Protein AF-A0A923HVI0-F1 (afdb_monomer_lite)

Structure (mmCIF, N/CA/C/O backbone):
data_AF-A0A923HVI0-F1
#
_entry.id   AF-A0A923HVI0-F1
#
loop_
_atom_site.group_PDB
_atom_site.id
_atom_site.type_symbol
_atom_site.label_atom_id
_atom_site.label_alt_id
_atom_site.label_comp_id
_atom_site.label_asym_id
_atom_site.label_entity_id
_atom_site.label_seq_id
_atom_site.pdbx_PDB_ins_code
_atom_site.Cartn_x
_atom_site.Cartn_y
_atom_site.Cartn_z
_atom_site.occupancy
_atom_site.B_iso_or_equiv
_atom_site.auth_seq_id
_atom_site.auth_comp_id
_atom_site.auth_asym_id
_atom_site.auth_atom_id
_atom_site.pdbx_PDB_model_num
ATOM 1 N N . VAL A 1 1 ? 16.490 4.027 -24.284 1.00 53.09 1 VAL A N 1
ATOM 2 C CA . VAL A 1 1 ? 17.009 4.341 -22.932 1.00 53.09 1 VAL A CA 1
ATOM 3 C C . VAL A 1 1 ? 16.233 3.463 -21.975 1.00 53.09 1 VAL A C 1
ATOM 5 O O . VAL A 1 1 ? 15.019 3.438 -22.107 1.00 53.09 1 VAL A O 1
ATOM 8 N N . ALA A 1 2 ? 16.907 2.680 -21.133 1.00 55.47 2 ALA A N 1
ATOM 9 C CA . ALA A 1 2 ? 16.232 1.904 -20.094 1.00 55.47 2 ALA A CA 1
ATOM 10 C C . ALA A 1 2 ? 15.848 2.844 -18.945 1.00 55.47 2 ALA A C 1
ATOM 12 O O . ALA A 1 2 ? 16.619 3.753 -18.632 1.00 55.47 2 ALA A O 1
ATOM 13 N N . GLU A 1 3 ? 14.680 2.649 -18.335 1.00 56.34 3 GLU A N 1
ATOM 14 C CA . GLU A 1 3 ? 14.342 3.377 -17.111 1.00 56.34 3 GLU A CA 1
ATOM 15 C C . GLU A 1 3 ? 15.329 3.036 -15.984 1.00 56.34 3 GLU A C 1
ATOM 17 O O . GLU A 1 3 ? 15.595 1.869 -15.705 1.00 56.34 3 GLU A O 1
ATOM 22 N N . THR A 1 4 ? 15.853 4.074 -15.328 1.00 60.28 4 THR A N 1
ATOM 23 C CA . THR A 1 4 ? 16.624 4.009 -14.071 1.00 60.28 4 THR A CA 1
ATOM 24 C C . THR A 1 4 ? 15.815 4.544 -12.887 1.00 60.28 4 THR A C 1
ATOM 26 O O . THR A 1 4 ? 16.390 4.989 -11.895 1.00 60.28 4 THR A O 1
ATOM 29 N N . ALA A 1 5 ? 14.484 4.576 -13.004 1.00 66.56 5 ALA A N 1
ATOM 30 C CA . ALA A 1 5 ? 13.615 5.005 -11.919 1.00 66.56 5 ALA A CA 1
ATOM 31 C C . ALA A 1 5 ? 13.779 4.043 -10.734 1.00 66.56 5 ALA A C 1
ATOM 33 O O . ALA A 1 5 ? 13.638 2.835 -10.881 1.00 66.56 5 ALA A O 1
ATOM 34 N N . THR A 1 6 ? 14.137 4.590 -9.578 1.00 71.31 6 THR A N 1
ATOM 35 C CA . THR A 1 6 ? 14.218 3.859 -8.311 1.00 71.31 6 THR A CA 1
ATOM 36 C C . THR A 1 6 ? 12.901 3.978 -7.563 1.00 71.31 6 THR A C 1
ATOM 38 O O . THR A 1 6 ? 12.176 4.948 -7.781 1.00 71.31 6 THR A O 1
ATOM 41 N N . ALA A 1 7 ? 12.658 3.081 -6.606 1.00 82.19 7 ALA A N 1
ATOM 42 C CA . ALA A 1 7 ? 11.521 3.148 -5.693 1.00 82.19 7 ALA A CA 1
ATOM 43 C C . ALA A 1 7 ? 11.191 4.585 -5.227 1.00 82.19 7 ALA A C 1
ATOM 45 O O . ALA A 1 7 ? 11.957 5.210 -4.486 1.00 82.19 7 ALA A O 1
ATOM 46 N N . THR A 1 8 ? 10.040 5.109 -5.652 1.00 86.12 8 THR A N 1
ATOM 47 C CA . THR A 1 8 ? 9.562 6.447 -5.280 1.00 86.12 8 THR A CA 1
ATOM 48 C C . THR A 1 8 ? 8.614 6.356 -4.097 1.00 86.12 8 THR A C 1
ATOM 50 O O . THR A 1 8 ? 7.679 5.559 -4.114 1.00 86.12 8 THR A O 1
ATOM 53 N N . ALA A 1 9 ? 8.847 7.169 -3.064 1.00 89.69 9 ALA A N 1
ATOM 54 C CA . ALA A 1 9 ? 7.971 7.244 -1.901 1.00 89.69 9 ALA A CA 1
ATOM 55 C C . ALA A 1 9 ? 6.752 8.130 -2.180 1.00 89.69 9 ALA A C 1
ATOM 57 O O . ALA A 1 9 ? 6.883 9.293 -2.564 1.00 89.69 9 ALA A O 1
ATOM 58 N N . ASN A 1 10 ? 5.568 7.588 -1.918 1.00 91.56 10 ASN A N 1
ATOM 59 C CA . ASN A 1 10 ? 4.280 8.233 -2.110 1.00 91.56 10 ASN A CA 1
ATOM 60 C C . ASN A 1 10 ? 3.332 7.868 -0.960 1.00 91.56 10 ASN A C 1
ATOM 62 O O . ASN A 1 10 ? 3.620 7.029 -0.105 1.00 91.56 10 ASN A O 1
ATOM 66 N N . SER A 1 11 ? 2.180 8.524 -0.913 1.00 91.12 11 SER A N 1
ATOM 67 C CA . SER A 1 11 ? 1.145 8.219 0.066 1.00 91.12 11 SER A CA 1
ATOM 68 C C . SER A 1 11 ? -0.240 8.383 -0.539 1.00 91.12 11 SER A C 1
ATOM 70 O O . SER A 1 11 ? -0.427 9.098 -1.524 1.00 91.12 11 SER A O 1
ATOM 72 N N . PHE A 1 12 ? -1.208 7.678 0.035 1.00 89.31 12 PHE A N 1
ATOM 73 C CA . PHE A 1 12 ? -2.624 7.829 -0.278 1.00 89.31 12 PHE A CA 1
ATOM 74 C C . PHE A 1 12 ? -3.430 7.896 1.012 1.00 89.31 12 PHE A C 1
ATOM 76 O O . PHE A 1 12 ? -3.005 7.397 2.052 1.00 89.31 12 PHE A O 1
ATOM 83 N N . THR A 1 13 ? -4.590 8.536 0.959 1.00 88.88 13 THR A N 1
ATOM 84 C CA . THR A 1 13 ? -5.508 8.626 2.092 1.00 88.88 13 THR A CA 1
ATOM 85 C C . THR A 1 13 ? -6.644 7.633 1.919 1.00 88.88 13 THR A C 1
ATOM 87 O O . THR A 1 13 ? -7.288 7.575 0.873 1.00 88.88 13 THR A O 1
ATOM 90 N N . VAL A 1 14 ? -6.912 6.864 2.968 1.00 87.12 14 VAL A N 1
ATOM 91 C CA . VAL A 1 14 ? -8.116 6.044 3.096 1.00 87.12 14 VAL A CA 1
ATOM 92 C C . VAL A 1 14 ? -8.970 6.615 4.213 1.00 87.12 14 VAL A C 1
ATOM 94 O O . VAL A 1 14 ? -8.473 6.906 5.294 1.00 87.12 14 VAL A O 1
ATOM 97 N N . SER A 1 15 ? -10.260 6.808 3.960 1.00 81.88 15 SER A N 1
ATOM 98 C CA . SER A 1 15 ? -11.191 7.308 4.969 1.00 81.88 15 SER A CA 1
ATOM 99 C C . SER A 1 15 ? -12.313 6.301 5.155 1.00 81.88 15 SER A C 1
ATOM 101 O O . SER A 1 15 ? -12.963 5.907 4.190 1.00 81.88 15 SER A O 1
ATOM 103 N N . ALA A 1 16 ? -12.496 5.882 6.403 1.00 81.44 16 ALA A N 1
ATOM 104 C CA . ALA A 1 16 ? -13.493 4.917 6.838 1.00 81.44 16 ALA A CA 1
ATOM 105 C C . ALA A 1 16 ? -14.205 5.528 8.061 1.00 81.44 16 ALA A C 1
ATOM 107 O O . ALA A 1 16 ? -13.647 5.498 9.162 1.00 81.44 16 ALA A O 1
ATOM 108 N N . PRO A 1 17 ? -15.359 6.201 7.871 1.00 74.31 17 PRO A N 1
ATOM 109 C CA . PRO A 1 17 ? -16.016 6.978 8.923 1.00 74.31 17 PRO A CA 1
ATOM 110 C C . PRO A 1 17 ? -16.441 6.170 10.151 1.00 74.31 17 PRO A C 1
ATOM 112 O O . PRO A 1 17 ? -16.511 6.734 11.241 1.00 74.31 17 PRO A O 1
ATOM 115 N N . ALA A 1 18 ? -16.733 4.878 9.991 1.00 76.44 18 ALA A N 1
ATOM 116 C CA . ALA A 1 18 ? -17.092 3.995 11.096 1.00 76.44 18 ALA A CA 1
ATOM 117 C C . ALA A 1 18 ? -15.915 3.115 11.568 1.00 76.44 18 ALA A C 1
ATOM 119 O O . ALA A 1 18 ? -16.037 2.389 12.556 1.00 76.44 18 ALA A O 1
ATOM 120 N N . GLY A 1 19 ? -14.739 3.291 10.961 1.00 78.62 19 GLY A N 1
ATOM 121 C CA . GLY A 1 19 ? -13.470 2.685 11.348 1.00 78.62 19 GLY A CA 1
ATOM 122 C C . GLY A 1 19 ? -12.931 1.794 10.238 1.00 78.62 19 GLY A C 1
ATOM 123 O O . GLY A 1 19 ? -13.679 1.135 9.534 1.00 78.62 19 GLY A O 1
ATOM 124 N N . LEU A 1 20 ? -11.616 1.751 10.053 1.00 85.56 20 LEU A N 1
ATOM 125 C CA . LEU A 1 20 ? -11.019 0.935 8.997 1.00 85.56 20 LEU A CA 1
ATOM 126 C C . LEU A 1 20 ? -10.905 -0.532 9.445 1.00 85.56 20 LEU A C 1
ATOM 128 O O . LEU A 1 20 ? -10.221 -0.804 10.426 1.00 85.56 20 LEU A O 1
ATOM 132 N N . ALA A 1 21 ? -11.511 -1.482 8.727 1.00 87.75 21 ALA A N 1
ATOM 133 C CA . ALA A 1 21 ? -11.356 -2.915 9.008 1.00 87.75 21 ALA A CA 1
ATOM 134 C C . ALA A 1 21 ? -10.179 -3.525 8.235 1.00 87.75 21 ALA A C 1
ATOM 136 O O . ALA A 1 21 ? -9.285 -4.154 8.814 1.00 87.75 21 ALA A O 1
ATOM 137 N N . SER A 1 22 ? -10.159 -3.323 6.918 1.00 89.75 22 SER A N 1
ATOM 138 C CA . SER A 1 22 ? -9.083 -3.769 6.033 1.00 89.75 22 SER A CA 1
ATOM 139 C C . SER A 1 22 ? -9.030 -2.927 4.763 1.00 89.75 22 SER A C 1
ATOM 141 O O . SER A 1 22 ? -9.978 -2.230 4.408 1.00 89.75 22 SER A O 1
ATOM 143 N N . ILE A 1 23 ? -7.903 -2.995 4.063 1.00 90.50 23 ILE A N 1
ATOM 144 C CA . ILE A 1 23 ? -7.773 -2.508 2.695 1.00 90.50 23 ILE A CA 1
ATOM 145 C C . ILE A 1 23 ? -7.319 -3.652 1.805 1.00 90.50 23 ILE A C 1
ATOM 147 O O . ILE A 1 23 ? -6.528 -4.491 2.219 1.00 90.50 23 ILE A O 1
ATOM 151 N N . THR A 1 24 ? -7.783 -3.685 0.567 1.00 90.94 24 THR A N 1
ATOM 152 C CA . THR A 1 24 ? -7.249 -4.582 -0.455 1.00 90.94 24 THR A CA 1
ATOM 153 C C . THR A 1 24 ? -6.507 -3.752 -1.480 1.00 90.94 24 THR A C 1
ATOM 155 O O . THR A 1 24 ? -7.113 -2.918 -2.143 1.00 90.94 24 THR A O 1
ATOM 158 N N . VAL A 1 25 ? -5.202 -3.971 -1.614 1.00 90.25 25 VAL A N 1
ATOM 159 C CA . VAL A 1 25 ? -4.341 -3.233 -2.544 1.00 90.25 25 VAL A CA 1
ATOM 160 C C . VAL A 1 25 ? -3.754 -4.225 -3.539 1.00 90.25 25 VAL A C 1
ATOM 162 O O . VAL A 1 25 ? -3.083 -5.174 -3.144 1.00 90.25 25 VAL A O 1
ATOM 165 N N . GLY A 1 26 ? -4.047 -4.051 -4.829 1.00 86.06 26 GLY A N 1
ATOM 166 C CA . GLY A 1 26 ? -3.539 -4.931 -5.890 1.00 86.06 26 GLY A CA 1
ATOM 167 C C . GLY A 1 26 ? -3.923 -6.408 -5.722 1.00 86.06 26 GLY A C 1
ATOM 168 O O . GLY A 1 26 ? -3.183 -7.283 -6.154 1.00 86.06 26 GLY A O 1
ATOM 169 N N . GLY A 1 27 ? -5.045 -6.693 -5.050 1.00 85.25 27 GLY A N 1
ATOM 170 C CA . GLY A 1 27 ? -5.481 -8.054 -4.711 1.00 85.25 27 GLY A CA 1
ATOM 171 C C . GLY A 1 27 ? -4.949 -8.591 -3.376 1.00 85.25 27 GLY A C 1
ATOM 172 O O . GLY A 1 27 ? -5.423 -9.624 -2.909 1.00 85.25 27 GLY A O 1
ATOM 173 N N . THR A 1 28 ? -4.032 -7.882 -2.713 1.00 89.81 28 THR A N 1
ATOM 174 C CA . THR A 1 28 ? -3.542 -8.235 -1.374 1.00 89.81 28 THR A CA 1
ATOM 175 C C . THR A 1 28 ? -4.440 -7.620 -0.311 1.00 89.81 28 THR A C 1
ATOM 177 O O . THR A 1 28 ? -4.498 -6.398 -0.176 1.00 89.81 28 THR A O 1
ATOM 180 N N . ASN A 1 29 ? -5.121 -8.457 0.473 1.00 91.44 29 ASN A N 1
ATOM 181 C CA . ASN A 1 29 ? -5.895 -7.996 1.622 1.00 91.44 29 ASN A CA 1
ATOM 182 C C . ASN A 1 29 ? -4.971 -7.716 2.817 1.00 91.44 29 ASN A C 1
ATOM 184 O O . ASN A 1 29 ? -4.317 -8.618 3.343 1.00 91.44 29 ASN A O 1
ATOM 188 N N . VAL A 1 30 ? -4.970 -6.467 3.263 1.00 90.75 30 VAL A N 1
ATOM 189 C CA . VAL A 1 30 ? -4.216 -5.941 4.397 1.00 90.75 30 VAL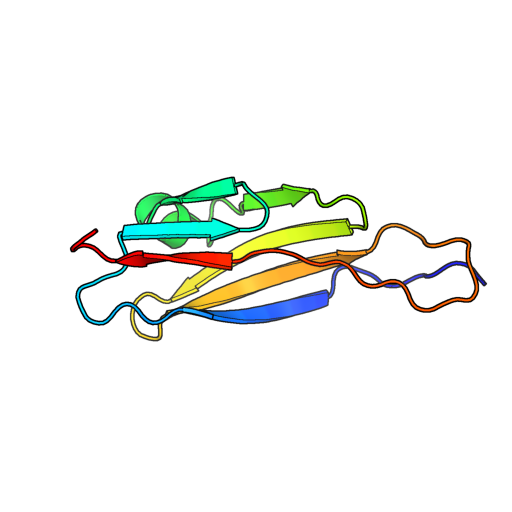 A CA 1
ATOM 190 C C . VAL A 1 30 ? -5.202 -5.519 5.481 1.00 90.75 30 VAL A C 1
ATOM 192 O O . VAL A 1 30 ? -5.969 -4.572 5.330 1.00 90.75 30 VAL A O 1
ATOM 195 N N . THR A 1 31 ? -5.200 -6.233 6.596 1.00 91.06 31 THR A N 1
ATOM 196 C CA . THR A 1 31 ? -6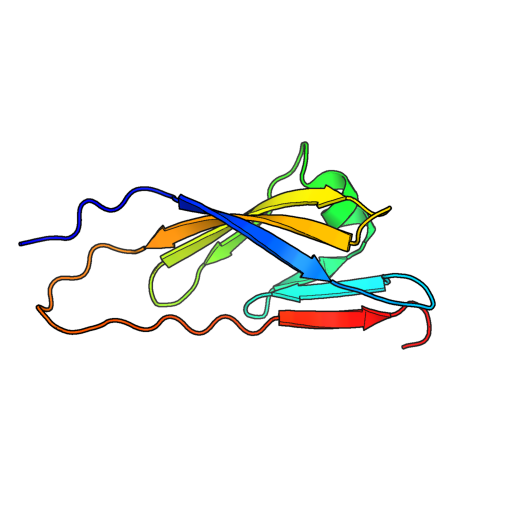.045 -5.924 7.759 1.00 91.06 31 THR A CA 1
ATOM 197 C C . THR A 1 31 ? -5.556 -4.681 8.501 1.00 91.06 31 THR A C 1
ATOM 199 O O . THR A 1 31 ? -4.390 -4.301 8.389 1.00 91.06 31 THR A O 1
ATOM 202 N N . LEU A 1 32 ? -6.407 -4.077 9.334 1.00 86.50 32 LEU A N 1
ATOM 203 C CA . LEU A 1 32 ? -6.004 -2.960 10.195 1.00 86.50 32 LEU A CA 1
ATOM 204 C C . LEU A 1 32 ? -4.784 -3.294 11.075 1.00 86.50 32 LEU A C 1
ATOM 206 O O . LEU A 1 32 ? -3.905 -2.457 11.266 1.00 86.50 32 LEU A O 1
ATOM 210 N N . ALA A 1 33 ? -4.700 -4.526 11.588 1.00 88.12 33 ALA A N 1
ATOM 211 C CA . ALA A 1 33 ? -3.560 -4.972 12.388 1.00 88.12 33 ALA A CA 1
ATOM 212 C C . ALA A 1 33 ? -2.257 -4.965 11.575 1.00 88.12 33 ALA A C 1
ATOM 214 O O . ALA A 1 33 ? -1.224 -4.508 12.060 1.00 88.12 33 ALA A O 1
ATOM 215 N N . GLN A 1 34 ? -2.321 -5.421 10.323 1.00 90.50 34 GLN A N 1
ATOM 216 C CA . GLN A 1 34 ? -1.193 -5.385 9.396 1.00 90.50 34 GLN A CA 1
ATOM 217 C C . GLN A 1 34 ? -0.825 -3.955 8.998 1.00 90.50 34 GLN A C 1
ATOM 219 O O . GLN A 1 34 ? 0.357 -3.633 8.973 1.00 90.50 34 GLN A O 1
ATOM 224 N N . LEU A 1 35 ? -1.815 -3.086 8.762 1.00 88.44 35 LEU A N 1
ATOM 225 C CA . LEU A 1 35 ? -1.592 -1.663 8.505 1.00 88.44 35 LEU A CA 1
ATOM 226 C C . LEU A 1 35 ? -0.834 -0.996 9.655 1.00 88.44 35 LEU A C 1
ATOM 228 O O . LEU A 1 35 ? 0.189 -0.354 9.432 1.00 88.44 35 LEU A O 1
ATOM 232 N N . ASN A 1 36 ? -1.280 -1.213 10.891 1.00 88.25 36 ASN A N 1
ATOM 233 C CA . ASN A 1 36 ? -0.597 -0.700 12.078 1.00 88.25 36 ASN A CA 1
ATOM 234 C C . ASN A 1 36 ? 0.810 -1.296 12.254 1.00 88.25 36 ASN A C 1
ATOM 236 O O . ASN A 1 36 ? 1.685 -0.645 12.822 1.00 88.25 36 ASN A O 1
ATOM 240 N N . ALA A 1 37 ? 1.044 -2.513 11.757 1.00 90.94 37 ALA A N 1
ATOM 241 C CA . ALA A 1 37 ? 2.348 -3.164 11.791 1.00 90.94 37 ALA A CA 1
ATOM 242 C C . ALA A 1 37 ? 3.296 -2.712 10.667 1.00 90.94 37 ALA A C 1
ATOM 244 O O . ALA A 1 37 ? 4.484 -3.009 10.760 1.00 90.94 37 ALA A O 1
ATOM 245 N N . LEU A 1 38 ? 2.836 -1.969 9.648 1.00 89.44 38 LEU A N 1
ATOM 246 C CA . LEU A 1 38 ? 3.652 -1.591 8.480 1.00 89.44 38 LEU A CA 1
ATOM 247 C C . LEU A 1 38 ? 4.962 -0.883 8.838 1.00 89.44 38 LEU A C 1
ATOM 249 O O . LEU A 1 38 ? 5.965 -1.094 8.162 1.00 89.44 38 LEU A O 1
ATOM 253 N N . GLY A 1 39 ? 4.973 -0.106 9.926 1.00 84.81 39 GLY A N 1
ATOM 254 C CA . GLY A 1 39 ? 6.178 0.582 10.398 1.00 84.81 39 GLY A CA 1
ATOM 255 C C . GLY A 1 39 ? 7.319 -0.355 10.821 1.00 84.81 39 GLY A C 1
ATOM 256 O O . GLY A 1 39 ? 8.466 0.078 10.866 1.00 84.81 39 GLY A O 1
ATOM 257 N N . GLY A 1 40 ? 7.027 -1.627 11.120 1.00 86.75 40 GLY A N 1
ATOM 258 C CA . GLY A 1 40 ? 8.028 -2.666 11.404 1.00 86.75 40 GLY A CA 1
ATOM 259 C C . GLY A 1 40 ? 7.956 -3.882 10.474 1.00 86.75 40 GLY A C 1
ATOM 260 O O . GLY A 1 40 ? 8.919 -4.635 10.365 1.00 86.75 40 GLY A O 1
ATOM 261 N N . THR A 1 41 ? 6.829 -4.092 9.799 1.00 90.62 41 THR A N 1
ATOM 262 C CA . THR A 1 41 ? 6.575 -5.205 8.879 1.00 90.62 41 THR A CA 1
ATOM 263 C C . THR A 1 41 ? 5.980 -4.654 7.584 1.00 90.62 41 THR A C 1
ATOM 265 O O . THR A 1 41 ? 4.762 -4.697 7.398 1.00 90.62 41 THR A O 1
ATOM 268 N N . PRO A 1 42 ? 6.820 -4.098 6.695 1.00 90.31 42 PRO A N 1
ATOM 269 C CA . PRO A 1 42 ? 6.358 -3.580 5.416 1.00 90.31 42 PRO A CA 1
ATOM 270 C C . PRO A 1 42 ? 5.745 -4.694 4.562 1.00 90.31 42 PRO A C 1
ATOM 272 O O . PRO A 1 42 ? 6.183 -5.847 4.607 1.00 90.31 42 PRO A O 1
ATOM 275 N N . ILE A 1 43 ? 4.726 -4.345 3.776 1.00 91.81 43 ILE A N 1
ATOM 276 C CA . ILE A 1 43 ? 3.999 -5.294 2.924 1.00 91.81 43 ILE A CA 1
ATOM 277 C C . ILE A 1 43 ? 4.297 -4.993 1.468 1.00 91.81 43 ILE A C 1
ATOM 279 O O . ILE A 1 43 ? 3.958 -3.925 0.965 1.00 91.81 43 ILE A O 1
ATOM 283 N N . THR A 1 44 ? 4.891 -5.965 0.788 1.00 91.50 44 THR A N 1
ATOM 284 C CA . THR A 1 44 ? 5.191 -5.885 -0.639 1.00 91.50 44 THR A CA 1
ATOM 285 C C . THR A 1 44 ? 4.039 -6.439 -1.466 1.00 91.50 44 THR A C 1
ATOM 287 O O . THR A 1 44 ? 3.540 -7.535 -1.218 1.00 91.50 44 THR A O 1
ATOM 290 N N . ILE A 1 45 ? 3.643 -5.678 -2.477 1.00 90.06 45 ILE A N 1
ATOM 291 C CA . ILE A 1 45 ? 2.572 -5.964 -3.420 1.00 90.06 45 ILE A CA 1
ATOM 292 C C . ILE A 1 45 ? 3.195 -5.916 -4.807 1.00 90.06 45 ILE A C 1
ATOM 294 O O . ILE A 1 45 ? 3.496 -4.852 -5.346 1.00 90.06 45 ILE A O 1
ATOM 298 N N . THR A 1 46 ? 3.430 -7.091 -5.375 1.00 88.56 46 THR A N 1
ATOM 299 C CA . THR A 1 46 ? 3.996 -7.217 -6.716 1.00 88.56 46 THR A CA 1
ATOM 300 C C . THR A 1 46 ? 2.895 -7.024 -7.748 1.00 88.56 46 THR A C 1
ATOM 302 O O . THR A 1 46 ? 1.890 -7.734 -7.731 1.00 88.56 46 THR A O 1
ATOM 305 N N . THR A 1 47 ? 3.085 -6.070 -8.652 1.00 85.50 47 THR A N 1
ATOM 306 C CA . THR A 1 47 ? 2.197 -5.836 -9.792 1.00 85.50 47 THR A CA 1
ATOM 307 C C . THR A 1 47 ? 2.842 -6.400 -11.057 1.00 85.50 47 THR A C 1
ATOM 309 O O . THR A 1 47 ? 3.988 -6.848 -11.059 1.00 85.50 47 THR A O 1
ATOM 312 N N . ALA A 1 48 ? 2.120 -6.386 -12.177 1.00 82.00 48 ALA A N 1
ATOM 313 C CA . ALA A 1 48 ? 2.675 -6.828 -13.457 1.00 82.00 48 ALA A CA 1
ATOM 314 C C . ALA A 1 48 ? 3.755 -5.878 -14.016 1.00 82.00 48 ALA A C 1
ATOM 316 O O . ALA A 1 48 ? 4.414 -6.212 -15.002 1.00 82.00 48 ALA A O 1
ATOM 317 N N . LYS A 1 49 ? 3.888 -4.673 -13.446 1.00 83.81 49 LYS A N 1
ATOM 318 C CA . LYS A 1 49 ? 4.725 -3.584 -13.967 1.00 83.81 49 LYS A CA 1
ATOM 319 C C . LYS A 1 49 ? 5.711 -3.028 -12.944 1.00 83.81 49 LYS A C 1
ATOM 321 O O . LYS A 1 49 ? 6.563 -2.235 -13.334 1.00 83.81 49 LYS A O 1
ATOM 326 N N . GLY A 1 50 ? 5.632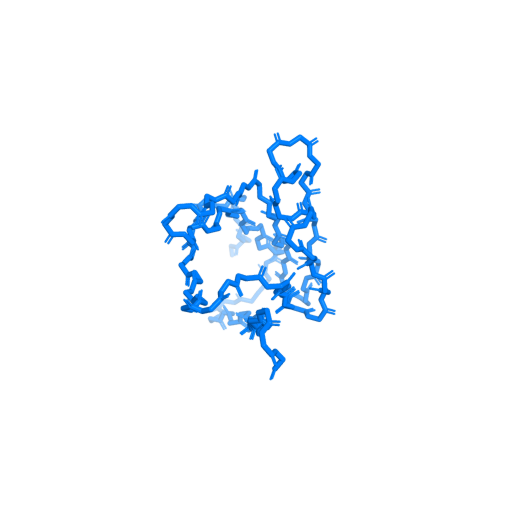 -3.447 -11.686 1.00 87.69 50 GLY A N 1
ATOM 327 C CA . GLY A 1 50 ? 6.474 -2.952 -10.610 1.00 87.69 50 GLY A CA 1
ATOM 328 C C . GLY A 1 50 ? 6.201 -3.640 -9.277 1.00 87.69 50 GLY A C 1
ATOM 329 O O . GLY A 1 50 ? 5.550 -4.682 -9.191 1.00 87.69 50 GLY A O 1
ATOM 330 N N . SER A 1 51 ? 6.733 -3.049 -8.218 1.00 90.25 51 SER A N 1
ATOM 331 C CA . SER A 1 51 ? 6.570 -3.512 -6.849 1.00 90.25 51 SER A CA 1
ATOM 332 C C . SER A 1 51 ? 6.161 -2.345 -5.963 1.00 90.25 51 SER A C 1
ATOM 334 O O . SER A 1 51 ? 6.910 -1.383 -5.802 1.00 90.25 51 SER A O 1
ATOM 336 N N . LEU A 1 52 ? 4.975 -2.438 -5.368 1.00 91.56 52 LEU A N 1
ATOM 337 C CA . LEU A 1 52 ? 4.458 -1.466 -4.416 1.00 91.56 52 LEU A CA 1
ATOM 338 C C . LEU A 1 52 ? 4.699 -1.977 -2.994 1.00 91.56 52 LEU A C 1
ATOM 340 O O . LEU A 1 52 ? 4.186 -3.024 -2.622 1.00 91.56 52 LEU A O 1
ATOM 344 N N . VAL A 1 53 ? 5.460 -1.256 -2.179 1.00 92.38 53 VAL A N 1
ATOM 345 C CA . VAL A 1 53 ? 5.743 -1.630 -0.789 1.00 92.38 53 VAL A CA 1
ATOM 346 C C . VAL A 1 53 ? 5.057 -0.653 0.148 1.00 92.38 53 VAL A C 1
ATOM 348 O O . VAL A 1 53 ? 5.399 0.521 0.194 1.00 92.38 53 VAL A O 1
ATOM 351 N N . LEU A 1 54 ? 4.100 -1.134 0.927 1.00 92.81 54 LEU A N 1
ATOM 352 C CA . LEU A 1 54 ? 3.484 -0.381 2.011 1.00 92.81 54 LEU A CA 1
ATOM 353 C C . LEU A 1 54 ? 4.479 -0.280 3.173 1.00 92.81 54 LEU A C 1
ATOM 355 O O . LEU A 1 54 ? 4.986 -1.300 3.641 1.00 92.81 54 LEU A O 1
ATOM 359 N N . THR A 1 55 ? 4.756 0.935 3.640 1.00 92.62 55 THR A N 1
ATOM 360 C CA . THR A 1 55 ? 5.786 1.214 4.661 1.00 92.62 55 THR A CA 1
ATOM 361 C C . THR A 1 55 ? 5.221 1.808 5.943 1.00 92.62 55 THR A C 1
ATOM 363 O O . THR A 1 55 ? 5.870 1.759 6.984 1.00 92.62 55 THR A O 1
ATOM 366 N N . GLY A 1 56 ? 4.011 2.365 5.905 1.00 91.50 56 GLY A N 1
ATOM 367 C CA . GLY A 1 56 ? 3.399 2.935 7.097 1.00 91.50 56 GLY A CA 1
ATOM 368 C C . GLY A 1 56 ? 1.918 3.224 6.935 1.00 91.50 56 GLY A C 1
ATOM 369 O O . GLY A 1 56 ? 1.414 3.382 5.826 1.00 91.50 56 GLY A O 1
ATOM 370 N N . PHE A 1 57 ? 1.231 3.329 8.067 1.00 92.00 57 PHE A N 1
ATOM 371 C CA . PHE A 1 57 ? -0.159 3.754 8.145 1.00 92.00 57 PHE A CA 1
ATOM 372 C C . PHE A 1 57 ? -0.368 4.655 9.360 1.00 92.00 57 PHE A C 1
ATOM 374 O O . PHE A 1 57 ? 0.126 4.370 10.451 1.00 92.00 57 PHE A O 1
ATOM 381 N N . ASN A 1 58 ? -1.117 5.737 9.169 1.00 89.00 58 ASN A N 1
ATOM 382 C CA . ASN A 1 58 ? -1.567 6.628 10.223 1.00 89.00 58 ASN A CA 1
ATOM 383 C C . ASN A 1 58 ? -3.081 6.475 10.392 1.00 89.00 58 ASN A C 1
ATOM 385 O O . ASN A 1 58 ? -3.849 6.958 9.565 1.00 89.00 58 ASN A O 1
ATOM 389 N N . SER A 1 59 ? -3.511 5.844 11.482 1.00 81.56 59 SER A N 1
ATOM 390 C CA . SER A 1 59 ? -4.929 5.617 11.781 1.00 81.56 59 SER A CA 1
ATOM 391 C C . SER A 1 59 ? -5.711 6.887 12.130 1.00 81.56 59 SER A C 1
ATOM 393 O O . SER A 1 59 ? -6.930 6.893 11.999 1.00 81.56 59 SER A O 1
ATOM 395 N N . GLY A 1 60 ? -5.040 7.966 12.546 1.00 80.62 60 GLY A N 1
ATOM 396 C CA . GLY A 1 60 ? -5.687 9.239 12.873 1.00 80.62 60 GLY A CA 1
ATOM 397 C C . GLY A 1 60 ? -6.074 10.056 11.639 1.00 80.62 60 GLY A C 1
ATOM 398 O O . GLY A 1 60 ? -7.082 10.754 11.656 1.00 80.62 60 GLY A O 1
ATOM 399 N N . THR A 1 61 ? -5.287 9.964 10.563 1.00 85.12 61 THR A N 1
ATOM 400 C CA . THR A 1 61 ? -5.538 10.684 9.299 1.00 85.12 61 THR A CA 1
ATOM 401 C C . THR A 1 61 ? -5.942 9.770 8.146 1.00 85.12 61 THR A C 1
ATOM 403 O O . THR A 1 61 ? -6.360 10.259 7.099 1.00 85.12 61 THR A O 1
ATOM 406 N N . GLY A 1 62 ? -5.790 8.456 8.310 1.00 85.06 62 GLY A N 1
ATOM 407 C CA . GLY A 1 62 ? -5.993 7.477 7.250 1.00 85.06 62 GLY A CA 1
ATOM 408 C C . GLY A 1 62 ? -4.894 7.472 6.186 1.00 85.06 62 GLY A C 1
ATOM 409 O O . GLY A 1 62 ? -5.082 6.913 5.111 1.00 85.06 62 GLY A O 1
ATOM 410 N N . VAL A 1 63 ? -3.752 8.118 6.431 1.00 91.06 63 VAL A N 1
ATOM 411 C CA . VAL A 1 63 ? -2.655 8.177 5.454 1.00 91.06 63 VAL A CA 1
ATOM 412 C C . VAL A 1 63 ? -1.900 6.852 5.446 1.00 91.06 63 VAL A C 1
ATOM 414 O O . VAL A 1 63 ? -1.366 6.433 6.471 1.00 91.06 63 VAL A O 1
ATOM 417 N N . VAL A 1 64 ? -1.812 6.223 4.281 1.00 91.19 64 VAL A N 1
ATOM 418 C CA . VAL A 1 64 ? -0.994 5.042 4.017 1.00 91.19 64 VAL A CA 1
ATOM 419 C C . VAL A 1 64 ? 0.211 5.468 3.181 1.00 91.19 64 VAL A C 1
ATOM 421 O O . VAL A 1 64 ? 0.061 6.005 2.082 1.00 91.19 64 VAL A O 1
ATOM 424 N N . SER A 1 65 ? 1.409 5.233 3.705 1.00 92.81 65 SER A N 1
ATOM 425 C CA . SER A 1 65 ? 2.677 5.485 3.021 1.00 92.81 65 SER A CA 1
ATOM 426 C C . SER A 1 65 ? 3.124 4.235 2.277 1.00 92.81 65 SER A C 1
ATOM 428 O O . SER A 1 65 ? 3.069 3.126 2.815 1.00 92.81 65 SER A O 1
ATOM 430 N N . TYR A 1 66 ? 3.596 4.416 1.049 1.00 92.19 66 TYR A N 1
ATOM 431 C CA . TYR A 1 66 ? 4.114 3.340 0.221 1.00 92.19 66 TYR A CA 1
ATOM 432 C C . TYR A 1 66 ? 5.293 3.804 -0.629 1.00 92.19 66 TYR A C 1
ATOM 434 O O . TYR A 1 66 ? 5.496 4.994 -0.850 1.00 92.19 66 TYR A O 1
ATOM 442 N N . THR A 1 67 ? 6.077 2.859 -1.121 1.00 9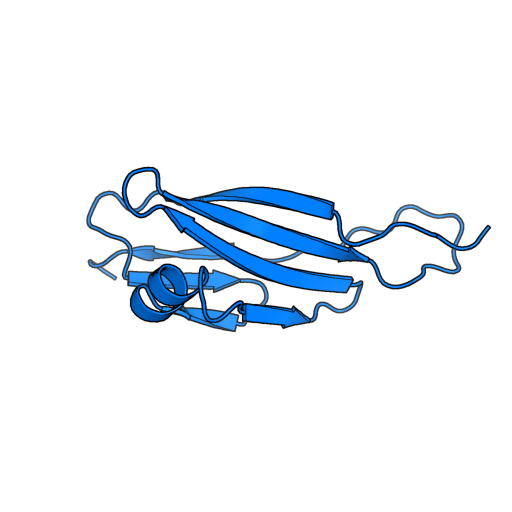1.56 67 THR A N 1
ATOM 443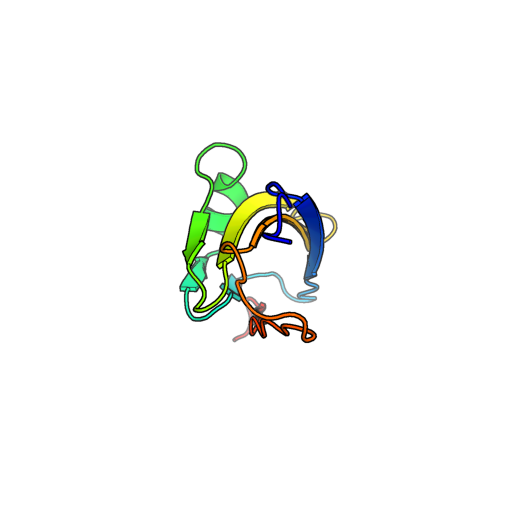 C CA . THR A 1 67 ? 7.038 3.085 -2.194 1.00 91.56 67 THR A CA 1
ATOM 444 C C . THR A 1 67 ? 6.611 2.296 -3.419 1.00 91.56 67 THR A C 1
ATOM 446 O O . THR A 1 67 ? 6.064 1.204 -3.287 1.00 91.56 67 THR A O 1
ATOM 449 N N . TYR A 1 68 ? 6.823 2.838 -4.612 1.00 89.94 68 TYR A N 1
ATOM 450 C CA . TYR A 1 68 ? 6.584 2.117 -5.859 1.00 89.94 68 TYR A CA 1
ATOM 451 C C . TYR A 1 68 ? 7.873 2.035 -6.663 1.00 89.94 68 TYR A C 1
ATOM 453 O O . TYR A 1 68 ? 8.476 3.061 -6.971 1.00 89.94 68 TYR A O 1
ATOM 461 N N . ASP A 1 69 ? 8.288 0.812 -6.973 1.00 89.00 69 ASP A N 1
ATOM 462 C CA . ASP A 1 69 ? 9.468 0.505 -7.771 1.00 89.00 69 ASP A CA 1
ATOM 463 C C . ASP A 1 69 ? 9.039 -0.053 -9.138 1.00 89.00 69 ASP A C 1
ATOM 465 O O . ASP A 1 69 ? 8.576 -1.199 -9.208 1.00 89.00 69 ASP A O 1
ATOM 469 N N . PRO A 1 70 ? 9.103 0.736 -10.225 1.00 85.75 70 PRO A N 1
ATOM 470 C CA . PRO A 1 70 ? 8.745 0.255 -11.553 1.00 85.75 70 PRO A CA 1
ATOM 471 C C . PRO A 1 70 ? 9.761 -0.780 -12.051 1.00 85.75 70 PRO A C 1
ATOM 473 O O . PRO A 1 70 ? 10.971 -0.632 -11.910 1.00 85.75 70 PRO A O 1
ATOM 476 N N . SER A 1 71 ? 9.275 -1.836 -12.702 1.00 83.12 71 SER A N 1
ATOM 477 C CA . SER A 1 71 ? 10.148 -2.749 -13.441 1.00 83.12 71 SER A CA 1
ATOM 478 C C . SER A 1 71 ? 10.710 -2.048 -14.672 1.00 83.12 71 SER A C 1
ATOM 480 O O . SER A 1 71 ? 9.975 -1.343 -15.362 1.00 83.12 71 SER A O 1
ATOM 482 N N . VAL A 1 72 ? 11.988 -2.298 -14.980 1.00 78.62 72 VAL A N 1
ATOM 483 C CA . VAL A 1 72 ? 12.685 -1.704 -16.131 1.00 78.62 72 VAL A CA 1
ATOM 484 C C . VAL A 1 72 ? 11.871 -1.900 -17.407 1.00 78.62 72 VAL A C 1
ATOM 486 O O . VAL A 1 72 ? 11.746 -3.015 -17.921 1.00 78.62 72 VAL A O 1
ATOM 489 N N . GLN A 1 73 ? 11.346 -0.801 -17.945 1.00 70.88 73 GLN A N 1
ATOM 490 C CA . GLN A 1 73 ? 10.641 -0.828 -19.216 1.00 70.88 73 GLN A CA 1
ATOM 491 C C . GLN A 1 73 ? 11.623 -0.681 -20.375 1.00 70.88 73 GLN A C 1
ATOM 493 O O . GLN A 1 73 ? 12.558 0.119 -20.350 1.00 70.88 73 GLN A O 1
ATOM 498 N N . SER A 1 74 ? 11.401 -1.492 -21.409 1.00 68.62 74 SER A N 1
ATOM 499 C CA . SER A 1 74 ? 12.224 -1.520 -22.628 1.00 68.62 74 SER A CA 1
ATOM 500 C C . SER A 1 74 ? 11.549 -0.830 -23.821 1.00 68.62 74 SER A C 1
ATOM 502 O O . SER A 1 74 ? 12.101 -0.829 -24.919 1.00 68.62 74 SER A O 1
ATOM 504 N N . ALA A 1 75 ? 10.350 -0.275 -23.625 1.00 74.19 75 ALA A N 1
ATOM 505 C CA . ALA A 1 75 ? 9.561 0.385 -24.659 1.00 74.19 75 ALA A CA 1
ATOM 506 C C . ALA A 1 75 ? 9.557 1.906 -24.460 1.00 74.19 75 ALA A C 1
ATOM 508 O O . ALA A 1 75 ? 9.499 2.392 -23.336 1.00 74.19 75 ALA A O 1
ATOM 509 N N . ASN A 1 76 ? 9.565 2.657 -25.562 1.00 70.06 76 ASN A N 1
ATOM 510 C CA . ASN A 1 76 ? 9.597 4.126 -25.573 1.00 70.06 76 ASN A CA 1
ATOM 511 C C . ASN A 1 76 ? 8.183 4.732 -25.465 1.00 70.06 76 ASN A C 1
ATOM 513 O O . ASN A 1 76 ? 7.904 5.775 -26.055 1.00 70.06 76 ASN A O 1
ATOM 517 N N . SER A 1 77 ? 7.267 4.021 -24.818 1.00 76.38 77 SER A N 1
ATOM 518 C CA . SER A 1 77 ? 5.845 4.346 -24.752 1.00 76.38 77 SER A CA 1
ATOM 519 C C . SER A 1 77 ? 5.416 4.434 -23.300 1.00 76.38 77 SER A C 1
ATOM 521 O O . SER A 1 77 ? 5.998 3.762 -22.449 1.00 76.38 77 SER A O 1
ATOM 523 N N . ASP A 1 78 ? 4.385 5.233 -23.036 1.00 78.88 78 ASP A N 1
ATOM 524 C CA . ASP A 1 78 ? 3.842 5.379 -21.692 1.00 78.88 78 ASP A CA 1
ATOM 525 C C . ASP A 1 78 ? 3.395 4.018 -21.150 1.00 78.88 78 ASP A C 1
ATOM 527 O O . ASP A 1 78 ? 2.665 3.266 -21.805 1.00 78.88 78 ASP A O 1
AT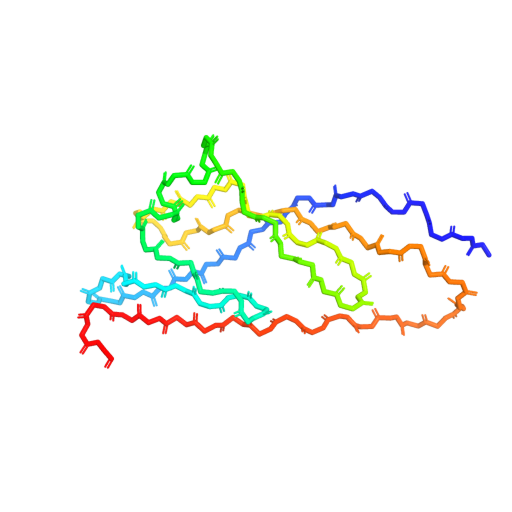OM 531 N N . VAL A 1 79 ? 3.844 3.700 -19.938 1.00 80.38 79 VAL A N 1
ATOM 532 C CA . VAL A 1 79 ? 3.413 2.509 -19.213 1.00 80.38 79 VAL A CA 1
ATOM 533 C C . VAL A 1 79 ? 2.519 2.940 -18.068 1.00 80.38 79 VAL A C 1
ATOM 535 O O . VAL A 1 79 ? 2.925 3.694 -17.189 1.00 80.38 79 VAL A O 1
ATOM 538 N N . THR A 1 80 ? 1.294 2.430 -18.064 1.00 82.56 80 THR A N 1
ATOM 539 C CA . THR A 1 80 ? 0.362 2.607 -16.953 1.00 82.56 80 THR A CA 1
ATOM 540 C C . THR A 1 80 ? 0.301 1.323 -16.138 1.00 82.56 80 THR A C 1
ATOM 542 O O . THR A 1 80 ? 0.024 0.255 -16.688 1.00 82.56 80 THR A O 1
ATOM 545 N N . ASP A 1 81 ? 0.531 1.434 -14.830 1.00 84.44 81 ASP A N 1
ATOM 546 C CA . ASP A 1 81 ? 0.241 0.373 -13.866 1.00 84.44 81 ASP A CA 1
ATOM 547 C C . ASP A 1 81 ? -1.018 0.732 -13.074 1.00 84.44 81 ASP A C 1
ATOM 549 O O . ASP A 1 81 ? -1.125 1.823 -12.514 1.00 84.44 81 ASP A O 1
ATOM 553 N N . SER A 1 82 ? -2.003 -0.164 -13.074 1.00 84.88 82 SER A N 1
ATOM 554 C CA . SER A 1 82 ? -3.285 0.052 -12.399 1.00 84.88 82 SER A CA 1
ATOM 555 C C . SER A 1 82 ? -3.365 -0.838 -11.171 1.00 84.88 82 SER A C 1
ATOM 557 O O . SER A 1 82 ? -3.549 -2.048 -11.281 1.00 84.88 82 SER A O 1
ATOM 559 N N . VAL A 1 83 ? -3.268 -0.223 -9.995 1.00 85.06 83 VAL A N 1
ATOM 560 C CA . VAL A 1 83 ? -3.408 -0.910 -8.710 1.00 85.06 83 VAL A CA 1
ATOM 561 C C . VAL A 1 83 ? -4.762 -0.557 -8.115 1.00 85.06 83 VAL A C 1
ATOM 563 O O . VAL A 1 83 ? -5.026 0.590 -7.764 1.00 85.06 83 VAL A O 1
ATOM 566 N N . THR A 1 84 ? -5.643 -1.547 -8.000 1.00 87.75 84 THR A N 1
ATOM 567 C CA . THR A 1 84 ? -6.941 -1.357 -7.349 1.00 87.75 84 THR A CA 1
ATOM 568 C C . THR A 1 84 ? -6.754 -1.244 -5.843 1.00 87.75 84 THR A C 1
ATOM 570 O O . THR A 1 84 ? -6.118 -2.113 -5.241 1.00 87.75 84 THR A O 1
ATOM 573 N N . VAL A 1 85 ? -7.350 -0.218 -5.238 1.00 87.75 85 VAL A N 1
ATOM 574 C CA . VAL A 1 85 ? -7.425 -0.054 -3.784 1.00 87.75 85 VAL A CA 1
ATOM 575 C C . VAL A 1 85 ? -8.890 -0.116 -3.373 1.00 87.75 85 VAL A C 1
ATOM 577 O O . VAL A 1 85 ? -9.679 0.738 -3.767 1.00 87.75 85 VAL A O 1
ATOM 580 N N . ALA A 1 86 ? -9.252 -1.132 -2.597 1.00 88.81 86 ALA A N 1
ATOM 581 C CA . ALA A 1 86 ? -10.561 -1.252 -1.969 1.00 88.81 86 ALA A CA 1
ATOM 582 C C . ALA A 1 86 ? -10.419 -1.051 -0.462 1.00 88.81 86 ALA A C 1
ATOM 584 O O . ALA A 1 86 ? -9.448 -1.504 0.141 1.00 88.81 86 ALA A O 1
ATOM 585 N N . VAL A 1 87 ? -11.385 -0.369 0.137 1.00 88.12 87 VAL A N 1
ATOM 586 C CA . VAL A 1 87 ? -11.415 -0.074 1.569 1.00 88.12 87 VAL A CA 1
ATOM 587 C C . VAL A 1 87 ? -12.644 -0.750 2.153 1.00 88.12 87 VAL A C 1
ATOM 589 O O . VAL A 1 87 ? -13.745 -0.547 1.647 1.00 88.12 87 VAL A O 1
ATOM 592 N N . THR A 1 88 ? -12.445 -1.530 3.208 1.00 87.50 88 THR A N 1
ATOM 593 C CA . THR A 1 88 ? -13.513 -2.154 3.987 1.00 87.50 88 THR A CA 1
ATOM 594 C C . THR A 1 88 ? -13.584 -1.449 5.333 1.00 87.50 88 THR A C 1
ATOM 596 O O . THR A 1 88 ? -12.602 -1.416 6.083 1.00 87.50 88 THR A O 1
ATOM 599 N N . ASP A 1 89 ? -14.736 -0.858 5.632 1.00 86.56 89 ASP A N 1
ATOM 600 C CA . ASP A 1 89 ? -15.008 -0.233 6.925 1.00 86.56 89 ASP A CA 1
ATOM 601 C C . ASP A 1 89 ? -15.421 -1.304 7.962 1.00 86.56 89 ASP A C 1
ATOM 603 O O . ASP A 1 89 ? -15.764 -2.435 7.620 1.00 86.56 89 ASP A O 1
ATOM 607 N N . ALA A 1 90 ? -15.357 -0.966 9.246 1.00 77.56 90 ALA A N 1
ATOM 608 C CA . ALA A 1 90 ? -15.738 -1.796 10.380 1.00 77.56 90 ALA A CA 1
ATOM 609 C C . ALA A 1 90 ? -17.201 -2.262 10.340 1.00 77.56 90 ALA A C 1
ATOM 611 O O . ALA A 1 90 ? -17.528 -3.248 11.003 1.00 77.56 90 ALA A O 1
ATOM 612 N N . LEU A 1 91 ? -18.067 -1.590 9.574 1.00 74.06 91 LEU A N 1
ATOM 613 C CA . LEU A 1 91 ? -19.467 -1.987 9.393 1.00 74.06 91 LEU A CA 1
ATOM 614 C C . LEU A 1 91 ? -19.720 -2.975 8.240 1.00 74.06 91 LEU A C 1
ATOM 616 O O . LEU A 1 91 ? -20.829 -3.508 8.178 1.00 74.06 91 LEU A O 1
ATOM 620 N N . GLY A 1 92 ? -18.713 -3.271 7.407 1.00 56.22 92 GLY A N 1
ATOM 621 C CA . GLY A 1 92 ? -18.823 -4.205 6.276 1.00 56.22 92 GLY A CA 1
ATOM 622 C C . GLY A 1 92 ? -19.288 -3.548 4.987 1.00 56.22 92 GLY A C 1
ATOM 623 O O . GLY A 1 92 ? -20.507 -3.312 4.848 1.00 56.22 92 GLY A O 1
#

Secondary structure (DSSP, 8-state):
-------EEEEEE---TT-EEEEEETTEEEEHHHHHHTTTS-EEEE-SSEEEEEEEEETTTTEEEEEEEE----SSS-------EEEEETT-

Sequence (92 aa):
VAETATATANSFTVSAPAGLASITVGGTNVTLAQLNALGGTPITITTAKGSLVLTGFNSGTGVVSYTYDPSVQSANSDVTDSVTVAVTDALG

pLDDT: mean 84.2, std 9.01, range [53.09, 92.81]

Organism: NCBI:txid2762298

Foldseek 3Di:
DKDPDAWDKDKDADDAPQFFQWKQKQNDIAGPVNQQCLCPVWDWDDFPFWIKIFRHADRVGRMTMIITGGDIDPDPDDDDTDMDMDTDHPVD

Radius of gyration: 14.43 Å; chains: 1; bounding box: 36×19×38 Å